Protein AF-A0A2S8PNT8-F1 (afdb_monomer_lite)

Radius of gyration: 18.26 Å; chains: 1; bounding box: 34×23×60 Å

pLDDT: mean 91.68, std 13.05, range [39.75, 98.62]

Sequence (79 aa):
RQQLELQAAKEVKSQIMDTYLKGLEKDIDVYSLSAKLYRSMPKEWQELSAKGQLKLDRGSIGIITVKVNLISGGISKMK

Secondary structure (DSSP, 8-state):
-HHHHHHHHHHHHHHHHHHHHHHHTTT--TT-HHHHHHHH-HHHHHHH-BTTB----TTTS-------------GGG--

Structure (mmCIF, N/CA/C/O backbone):
data_AF-A0A2S8PNT8-F1
#
_entry.id   AF-A0A2S8PNT8-F1
#
loop_
_atom_site.group_PDB
_atom_site.id
_atom_site.type_symbol
_atom_site.label_atom_id
_atom_site.label_alt_id
_atom_site.label_comp_id
_atom_site.label_asym_id
_atom_site.label_entity_id
_atom_site.label_seq_id
_atom_site.pdbx_PDB_ins_code
_atom_site.Cartn_x
_atom_site.Cartn_y
_atom_site.Cartn_z
_atom_site.occupancy
_atom_site.B_iso_or_equiv
_atom_site.auth_seq_id
_atom_site.auth_comp_id
_atom_site.auth_asym_id
_atom_site.auth_atom_id
_atom_site.pdbx_PDB_model_num
ATOM 1 N N . ARG A 1 1 ? 18.161 -1.216 -20.829 1.00 76.75 1 ARG A N 1
ATOM 2 C CA . ARG A 1 1 ? 17.190 -2.192 -20.273 1.00 76.75 1 ARG A CA 1
ATOM 3 C C . ARG A 1 1 ? 17.003 -2.019 -18.769 1.00 76.75 1 ARG A C 1
ATOM 5 O O . ARG A 1 1 ? 15.894 -1.691 -18.390 1.00 76.75 1 ARG A O 1
ATOM 12 N N . GLN A 1 2 ? 18.062 -2.093 -17.954 1.00 89.50 2 GLN A N 1
ATOM 13 C CA . GLN A 1 2 ? 17.968 -1.871 -16.498 1.00 89.50 2 GLN A CA 1
ATOM 14 C C . GLN A 1 2 ? 17.304 -0.536 -16.116 1.00 89.50 2 GLN A C 1
ATOM 16 O O . GLN A 1 2 ? 16.455 -0.502 -15.238 1.00 89.50 2 GLN A O 1
ATOM 21 N N . GLN A 1 3 ? 17.623 0.557 -16.821 1.00 94.12 3 GLN A N 1
ATOM 22 C CA . GLN A 1 3 ? 16.972 1.858 -16.597 1.00 94.12 3 GLN A CA 1
ATOM 23 C C . GLN A 1 3 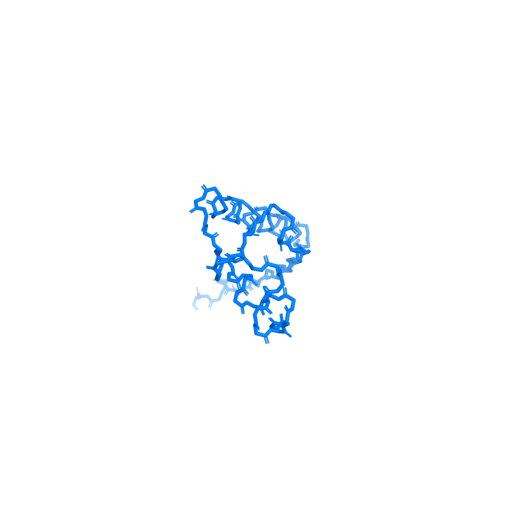? 15.460 1.826 -16.874 1.00 94.12 3 GLN A C 1
ATOM 25 O O . GLN A 1 3 ? 14.685 2.388 -16.111 1.00 94.12 3 GLN A O 1
ATOM 30 N N . LEU A 1 4 ? 15.033 1.121 -17.926 1.00 94.81 4 LEU A N 1
ATOM 31 C CA . LEU A 1 4 ? 13.617 0.970 -18.264 1.00 94.81 4 LEU A CA 1
ATOM 32 C C . LEU A 1 4 ? 12.893 0.079 -17.244 1.00 94.81 4 LEU A C 1
ATOM 34 O O . LEU A 1 4 ? 11.777 0.384 -16.847 1.00 94.81 4 LEU A O 1
ATOM 38 N N . GLU A 1 5 ? 13.545 -0.986 -16.771 1.00 96.12 5 GLU A N 1
ATOM 39 C CA . GLU A 1 5 ? 13.039 -1.839 -15.685 1.00 96.12 5 GLU A CA 1
ATOM 40 C C . GLU A 1 5 ? 12.900 -1.053 -14.373 1.00 96.12 5 GLU A C 1
ATOM 42 O O . GLU A 1 5 ? 11.892 -1.186 -13.684 1.00 96.12 5 GLU A O 1
ATOM 47 N N . LEU A 1 6 ? 13.864 -0.185 -14.053 1.00 97.38 6 LEU A N 1
ATOM 48 C CA . LEU A 1 6 ? 13.815 0.679 -12.873 1.00 97.38 6 LEU A CA 1
ATOM 49 C C . LEU A 1 6 ? 12.694 1.722 -12.969 1.00 97.38 6 LEU A C 1
ATOM 51 O O . LEU A 1 6 ? 11.955 1.921 -12.006 1.00 97.38 6 LEU A O 1
ATOM 55 N N . GLN A 1 7 ? 12.543 2.369 -14.128 1.00 97.44 7 GLN A N 1
ATOM 56 C CA . GLN A 1 7 ? 11.451 3.311 -14.383 1.00 97.44 7 GLN A CA 1
ATOM 57 C C . GLN A 1 7 ? 10.089 2.619 -14.282 1.00 97.44 7 GLN A C 1
ATOM 59 O O . GLN A 1 7 ? 9.207 3.114 -13.584 1.00 97.44 7 GLN A O 1
ATOM 64 N N . ALA A 1 8 ? 9.946 1.440 -14.891 1.00 97.44 8 ALA A N 1
ATOM 65 C CA . ALA A 1 8 ? 8.734 0.637 -14.789 1.00 97.44 8 ALA A CA 1
ATOM 66 C C . ALA A 1 8 ? 8.442 0.226 -13.337 1.00 97.44 8 ALA A C 1
ATOM 68 O O . ALA A 1 8 ? 7.307 0.333 -12.886 1.00 97.44 8 ALA A O 1
ATOM 69 N N . ALA A 1 9 ? 9.457 -0.188 -12.572 1.00 98.31 9 ALA A N 1
ATOM 70 C CA . ALA A 1 9 ? 9.288 -0.540 -11.164 1.00 98.31 9 ALA A CA 1
ATOM 71 C C . ALA A 1 9 ? 8.822 0.658 -10.320 1.00 98.31 9 ALA A C 1
ATOM 73 O O . ALA A 1 9 ? 7.953 0.503 -9.459 1.00 98.31 9 ALA A O 1
ATOM 74 N N . LYS A 1 10 ? 9.368 1.854 -10.579 1.00 98.25 10 LYS A N 1
ATOM 75 C CA . LYS A 1 10 ? 8.953 3.098 -9.916 1.00 98.25 10 LYS A CA 1
ATOM 76 C C . LYS A 1 10 ? 7.501 3.447 -10.241 1.00 98.25 10 LYS A C 1
ATOM 78 O O . LYS A 1 10 ? 6.747 3.773 -9.328 1.00 98.25 10 LYS A O 1
ATOM 83 N N . GLU A 1 11 ? 7.119 3.349 -11.509 1.00 98.44 11 GLU A N 1
ATOM 84 C CA . GLU A 1 11 ? 5.761 3.646 -11.964 1.00 98.44 11 GLU A CA 1
ATOM 85 C C . GLU A 1 11 ? 4.742 2.680 -11.349 1.00 98.44 11 GLU A C 1
ATOM 87 O O . GLU A 1 11 ? 3.782 3.107 -10.713 1.00 98.44 11 GLU A O 1
ATOM 92 N N . VAL A 1 12 ? 5.010 1.373 -11.412 1.00 98.44 12 VAL A N 1
ATOM 93 C CA . VAL A 1 12 ? 4.156 0.352 -10.787 1.00 98.44 12 VAL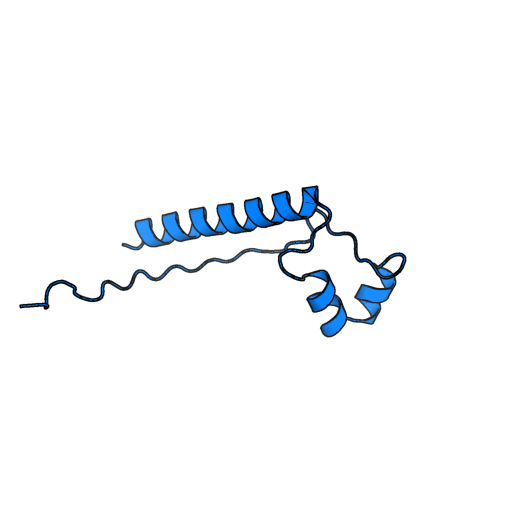 A CA 1
ATOM 94 C C . VAL A 1 12 ? 4.036 0.581 -9.279 1.00 98.44 12 VAL A C 1
ATOM 96 O O . VAL A 1 12 ? 2.941 0.494 -8.730 1.00 98.44 12 VAL A O 1
ATOM 99 N N . LYS A 1 13 ? 5.130 0.932 -8.591 1.00 98.50 13 LYS A N 1
ATOM 100 C CA . LYS A 1 13 ? 5.081 1.283 -7.164 1.00 98.50 13 LYS A CA 1
ATOM 101 C C . LYS A 1 13 ? 4.162 2.481 -6.901 1.00 98.50 13 LYS A C 1
ATOM 103 O O . LYS A 1 13 ? 3.405 2.445 -5.931 1.00 98.50 13 LYS A O 1
ATOM 108 N N . SER A 1 14 ? 4.222 3.514 -7.743 1.00 98.38 14 SER A N 1
ATOM 109 C CA . SER A 1 14 ? 3.341 4.684 -7.644 1.00 98.38 14 SER A CA 1
ATOM 110 C C . SER A 1 14 ? 1.879 4.283 -7.816 1.00 98.38 14 SER A C 1
ATOM 112 O O . SER A 1 14 ? 1.050 4.617 -6.978 1.00 98.38 14 SER A O 1
ATOM 114 N N . GLN A 1 15 ? 1.573 3.481 -8.835 1.00 98.62 15 GLN A N 1
ATOM 115 C CA . GLN A 1 15 ? 0.215 3.010 -9.114 1.00 98.62 15 GLN A CA 1
ATOM 116 C C . GLN A 1 15 ? -0.350 2.123 -7.995 1.00 98.62 15 GLN A C 1
ATOM 118 O O . GLN A 1 15 ? -1.532 2.235 -7.663 1.00 98.62 15 GLN A O 1
ATOM 123 N N . ILE A 1 16 ? 0.481 1.274 -7.375 1.00 98.50 16 ILE A N 1
ATOM 124 C CA . ILE A 1 16 ? 0.083 0.465 -6.211 1.00 98.50 16 ILE A CA 1
ATOM 125 C C . ILE A 1 16 ? -0.336 1.373 -5.049 1.00 98.50 16 ILE A C 1
ATOM 127 O O . ILE A 1 16 ? -1.378 1.122 -4.437 1.00 98.50 16 ILE A O 1
ATOM 131 N N . MET A 1 17 ? 0.455 2.413 -4.756 1.00 98.12 17 MET A N 1
ATOM 132 C CA . MET A 1 17 ? 0.165 3.380 -3.693 1.00 98.12 17 MET A CA 1
ATOM 133 C C . MET A 1 17 ? -1.072 4.227 -4.019 1.00 98.12 17 MET A C 1
ATOM 135 O O . MET A 1 17 ? -1.948 4.364 -3.175 1.00 98.12 17 MET A O 1
ATOM 139 N N . ASP A 1 18 ? -1.205 4.734 -5.242 1.00 98.50 18 ASP A N 1
ATOM 140 C CA . ASP A 1 18 ? -2.387 5.496 -5.665 1.00 98.50 18 ASP A CA 1
ATOM 141 C C . ASP A 1 18 ? -3.671 4.668 -5.559 1.00 98.50 18 ASP A C 1
ATOM 143 O O . ASP A 1 18 ? -4.699 5.153 -5.088 1.00 98.50 18 ASP A O 1
ATOM 147 N N . THR A 1 19 ? -3.615 3.397 -5.962 1.00 98.62 19 THR A N 1
ATOM 148 C CA . THR A 1 19 ? -4.746 2.466 -5.840 1.00 98.62 19 THR A CA 1
ATOM 149 C C . THR A 1 19 ? -5.112 2.236 -4.375 1.00 98.62 19 THR A C 1
ATOM 151 O O . THR A 1 19 ? -6.292 2.235 -4.030 1.00 98.62 19 THR A O 1
ATOM 154 N N . TYR A 1 20 ? -4.108 2.091 -3.504 1.00 98.56 20 TYR A N 1
ATOM 155 C CA . TYR A 1 20 ? -4.314 1.978 -2.063 1.00 98.56 20 TYR A CA 1
ATOM 156 C C . TYR A 1 20 ? -5.010 3.213 -1.484 1.00 98.56 20 TYR A C 1
ATOM 158 O O . TYR A 1 20 ? -6.016 3.082 -0.793 1.00 98.56 20 TYR A O 1
ATOM 166 N N . LEU A 1 21 ? -4.512 4.410 -1.807 1.00 98.38 21 LEU A N 1
ATOM 167 C CA . LEU A 1 21 ? -5.059 5.671 -1.306 1.00 98.38 21 LEU A CA 1
ATOM 168 C C . LEU A 1 21 ? -6.496 5.905 -1.788 1.00 98.38 21 LEU A C 1
ATOM 170 O O . LEU A 1 21 ? -7.355 6.251 -0.984 1.00 98.38 21 LEU A O 1
ATOM 174 N N . LYS A 1 22 ? -6.794 5.616 -3.060 1.00 98.56 22 LYS A N 1
ATOM 175 C CA . LYS A 1 22 ? -8.167 5.678 -3.597 1.00 98.56 22 LYS A CA 1
ATOM 176 C C . LYS A 1 22 ? -9.110 4.669 -2.943 1.00 98.56 22 LYS A C 1
ATOM 178 O O . LYS A 1 22 ? -10.305 4.928 -2.827 1.00 98.56 22 LYS A O 1
ATOM 183 N N . GLY A 1 23 ? -8.596 3.503 -2.551 1.00 98.00 23 GLY A N 1
ATOM 184 C CA . GLY A 1 23 ? -9.338 2.536 -1.745 1.00 98.00 23 GLY A CA 1
ATOM 185 C C . GLY A 1 23 ? -9.650 3.088 -0.358 1.00 98.00 23 GLY A C 1
ATOM 186 O O . GLY A 1 23 ? -10.800 3.071 0.071 1.00 98.00 23 GLY A O 1
ATOM 187 N N . LEU A 1 24 ? -8.636 3.653 0.295 1.00 97.38 24 LEU A N 1
ATOM 188 C CA . LEU A 1 24 ? -8.739 4.243 1.625 1.00 97.38 24 LEU A CA 1
ATOM 189 C C . LEU A 1 24 ? -9.747 5.403 1.684 1.00 97.38 24 LEU A C 1
ATOM 191 O O . LEU A 1 24 ? -10.535 5.467 2.621 1.00 97.38 24 LEU A O 1
ATOM 195 N N . GLU A 1 25 ? -9.792 6.266 0.664 1.00 98.06 25 GLU A N 1
ATOM 196 C CA . GLU A 1 25 ? -10.807 7.331 0.523 1.00 98.06 25 GLU A CA 1
ATOM 197 C C . GLU A 1 25 ? -12.251 6.804 0.550 1.00 98.06 25 GLU A C 1
ATOM 199 O O . GLU A 1 25 ? -13.177 7.537 0.893 1.00 98.06 25 GLU A O 1
ATOM 204 N N . LYS A 1 26 ? -12.449 5.532 0.191 1.00 97.31 26 LYS A N 1
ATOM 205 C CA . LYS A 1 26 ? -13.750 4.857 0.153 1.00 97.31 26 LYS A CA 1
ATOM 206 C C . LYS A 1 26 ? -13.953 3.872 1.308 1.00 97.31 26 LYS A C 1
ATOM 208 O O . LYS A 1 26 ? -14.913 3.110 1.264 1.00 97.31 26 LYS A O 1
ATOM 213 N N . ASP A 1 27 ? -13.063 3.873 2.303 1.00 95.19 27 ASP A N 1
ATOM 214 C CA . ASP A 1 27 ? -13.018 2.893 3.400 1.00 95.19 27 ASP A CA 1
ATOM 215 C C . ASP A 1 27 ? -12.881 1.433 2.903 1.00 95.19 27 ASP A C 1
ATOM 217 O O . ASP A 1 27 ? -13.481 0.503 3.439 1.00 95.19 27 ASP A O 1
ATOM 221 N N . ILE A 1 28 ? -12.095 1.220 1.835 1.00 96.19 28 ILE A N 1
ATOM 222 C CA . ILE A 1 28 ? -11.877 -0.090 1.198 1.00 96.19 28 ILE A CA 1
ATOM 223 C C . ILE A 1 28 ? -10.443 -0.586 1.428 1.00 96.19 28 ILE A C 1
ATOM 225 O O . ILE A 1 28 ? -9.470 0.016 0.971 1.00 96.19 28 ILE A O 1
ATOM 229 N N . ASP A 1 29 ? -10.313 -1.773 2.025 1.00 96.19 29 ASP A N 1
ATOM 230 C CA . ASP A 1 29 ? -9.054 -2.523 2.132 1.00 96.19 29 ASP A CA 1
ATOM 231 C C . ASP A 1 29 ? -8.744 -3.304 0.838 1.00 96.19 29 ASP A C 1
ATOM 233 O O . ASP A 1 29 ? -8.902 -4.526 0.753 1.00 96.19 29 ASP A O 1
ATOM 237 N N . VAL A 1 30 ? -8.299 -2.582 -0.197 1.00 97.38 30 VAL A N 1
ATOM 238 C CA . VAL A 1 30 ? -8.086 -3.117 -1.560 1.00 97.38 30 VAL A CA 1
ATOM 239 C C . VAL A 1 30 ? -7.102 -4.293 -1.599 1.00 97.38 30 VAL A C 1
ATOM 241 O O . VAL A 1 30 ? -7.238 -5.191 -2.428 1.00 97.38 30 VAL A O 1
ATOM 244 N N . TYR A 1 31 ? -6.120 -4.321 -0.694 1.00 97.25 31 TYR A N 1
ATOM 245 C CA . TYR A 1 31 ? -5.096 -5.372 -0.643 1.00 97.25 31 TYR A CA 1
ATOM 246 C C . TYR A 1 31 ? -5.307 -6.394 0.481 1.00 97.25 31 TYR A C 1
ATOM 248 O O . TYR A 1 31 ? -4.421 -7.233 0.721 1.00 97.25 31 TYR A O 1
ATOM 256 N N . SER A 1 32 ? -6.467 -6.344 1.143 1.00 96.75 32 SER A N 1
ATOM 257 C CA . SER A 1 32 ? -6.862 -7.235 2.237 1.00 96.75 32 SER A CA 1
ATOM 258 C C . SER A 1 32 ? -5.819 -7.306 3.363 1.00 96.75 32 SER A C 1
ATOM 260 O O . SER A 1 32 ? -5.510 -8.393 3.865 1.00 96.75 32 SER A O 1
ATOM 262 N N . LEU A 1 33 ? -5.222 -6.166 3.722 1.00 97.12 33 LEU A N 1
ATOM 263 C CA . LEU A 1 33 ? -4.235 -6.032 4.795 1.00 97.12 33 LEU A CA 1
ATOM 264 C C . LEU A 1 33 ? -4.810 -6.465 6.148 1.00 97.12 33 LEU A C 1
ATOM 266 O O . LEU A 1 33 ? -4.154 -7.208 6.875 1.00 97.12 33 LEU A O 1
ATOM 270 N N . SER A 1 34 ? -6.059 -6.099 6.439 1.00 96.12 34 SER A N 1
ATOM 271 C CA . SER A 1 34 ? -6.774 -6.507 7.650 1.00 96.12 34 SER A CA 1
ATOM 272 C C . SER A 1 34 ? -6.904 -8.028 7.734 1.00 96.12 34 SER A C 1
ATOM 274 O O . SER A 1 34 ? -6.511 -8.640 8.726 1.00 96.12 34 SER A O 1
ATOM 276 N N . ALA A 1 35 ? -7.358 -8.673 6.655 1.00 96.62 35 ALA A N 1
ATOM 277 C CA . ALA A 1 35 ? -7.510 -10.128 6.619 1.00 96.62 35 ALA A CA 1
ATOM 27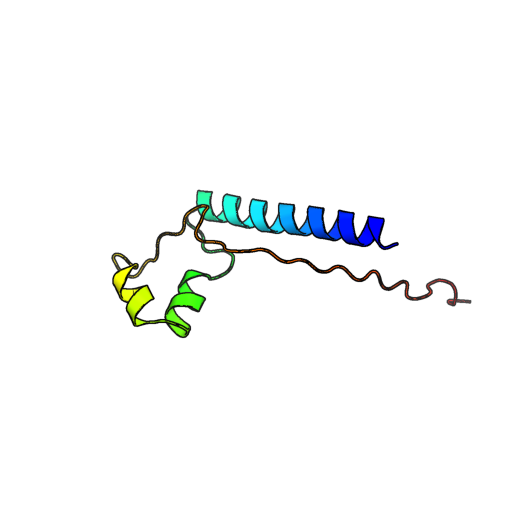8 C C . ALA A 1 35 ? -6.162 -10.867 6.700 1.00 96.62 35 ALA A C 1
ATOM 280 O O . ALA A 1 35 ? -6.084 -11.965 7.251 1.00 96.62 35 ALA A O 1
ATOM 281 N N . LYS A 1 36 ? -5.091 -10.288 6.141 1.00 96.88 36 LYS A N 1
ATOM 282 C CA . LYS A 1 36 ? -3.731 -10.822 6.291 1.00 96.88 36 LYS A CA 1
ATOM 283 C C . LYS A 1 36 ? -3.279 -10.751 7.746 1.00 96.88 36 LYS A C 1
ATOM 285 O O . LYS A 1 36 ? -2.842 -11.778 8.256 1.00 96.88 36 LYS A O 1
ATOM 290 N N . LEU A 1 37 ? -3.457 -9.601 8.402 1.00 97.00 37 LEU A N 1
ATOM 291 C CA . LEU A 1 37 ? -3.120 -9.416 9.812 1.00 97.00 37 LEU A CA 1
ATOM 292 C C . LEU A 1 37 ? -3.900 -10.391 10.702 1.00 97.00 37 LEU A C 1
ATOM 294 O O . LEU A 1 37 ? -3.286 -11.079 11.506 1.00 97.00 37 LEU A O 1
ATOM 298 N N . TYR A 1 38 ? -5.211 -10.536 10.488 1.00 96.75 38 TYR A N 1
ATOM 299 C CA . TYR A 1 38 ? -6.045 -11.496 11.219 1.00 96.75 38 TYR A CA 1
ATOM 300 C C . TYR A 1 38 ? -5.507 -12.932 11.136 1.00 96.75 38 TYR A C 1
ATOM 302 O O . TYR A 1 38 ? -5.455 -13.637 12.140 1.00 96.75 38 TYR A O 1
ATOM 310 N N . ARG A 1 39 ? -5.066 -13.370 9.947 1.00 97.38 39 ARG A N 1
ATOM 311 C CA . ARG A 1 39 ? -4.523 -14.725 9.750 1.00 97.38 39 ARG A CA 1
ATOM 312 C C . ARG A 1 39 ? -3.137 -14.919 10.357 1.00 97.38 39 ARG A C 1
ATOM 314 O O . ARG A 1 39 ? -2.841 -16.016 10.816 1.00 97.38 39 ARG A O 1
ATOM 321 N N . SER A 1 40 ? -2.277 -13.902 10.313 1.00 97.75 40 SER A N 1
ATOM 322 C CA . SER A 1 40 ? -0.903 -14.014 10.819 1.00 97.75 40 SER A CA 1
ATOM 323 C C . SER A 1 40 ? -0.786 -13.762 12.320 1.00 97.75 40 SER A C 1
ATOM 325 O O . SER A 1 40 ? 0.045 -14.375 12.978 1.00 97.75 40 SER A O 1
ATOM 327 N N . MET A 1 41 ? -1.575 -12.821 12.836 1.00 97.75 41 MET A N 1
ATOM 328 C CA . MET A 1 41 ? -1.441 -12.199 14.156 1.00 97.75 41 MET A CA 1
ATOM 329 C C . MET A 1 41 ? -2.847 -11.851 14.686 1.00 97.75 41 MET A C 1
ATOM 331 O O . MET A 1 41 ? -3.251 -10.686 14.708 1.00 97.75 41 MET A O 1
ATOM 335 N N . PRO A 1 42 ? -3.659 -12.871 15.037 1.00 96.38 42 PRO A N 1
ATOM 336 C CA . PRO A 1 42 ? -5.066 -12.680 15.387 1.00 96.38 42 PRO A CA 1
ATOM 337 C C . PRO A 1 42 ? -5.267 -11.870 16.671 1.00 96.38 42 PRO A C 1
ATOM 339 O O . PRO A 1 42 ? -6.276 -11.179 16.789 1.00 96.38 42 PRO A O 1
ATOM 342 N N . LYS A 1 43 ? -4.323 -11.935 17.622 1.00 96.88 43 LYS A N 1
ATOM 343 C CA . LYS A 1 43 ? -4.395 -11.173 18.878 1.00 96.88 43 LYS A CA 1
ATOM 344 C C . LYS A 1 43 ? -4.209 -9.683 18.612 1.00 96.88 43 LYS A C 1
ATOM 346 O O . LYS A 1 43 ? -5.055 -8.885 18.990 1.00 96.88 43 LYS A O 1
ATOM 351 N N . GLU A 1 44 ? -3.167 -9.338 17.869 1.00 96.69 44 GLU A N 1
ATOM 352 C CA . GLU A 1 44 ? -2.851 -7.974 17.457 1.00 96.69 44 GLU A CA 1
ATOM 353 C C . GLU A 1 44 ? -3.974 -7.401 16.587 1.00 96.69 44 GLU A C 1
ATOM 355 O O . GLU A 1 44 ? -4.374 -6.252 16.752 1.00 96.69 44 GLU A O 1
ATOM 360 N N . TRP A 1 45 ? -4.543 -8.214 15.688 1.00 97.56 45 TRP A N 1
ATOM 361 C CA . TRP A 1 45 ? -5.726 -7.813 14.932 1.00 97.56 45 TRP A CA 1
ATOM 362 C C . TRP A 1 45 ? -6.902 -7.490 15.856 1.00 97.56 45 TRP A C 1
ATOM 364 O O . TRP A 1 45 ? -7.536 -6.455 15.681 1.00 97.56 45 TRP A O 1
ATOM 374 N N . GLN A 1 46 ? -7.186 -8.345 16.844 1.00 95.88 46 GLN A N 1
ATOM 375 C CA . GLN A 1 46 ? -8.287 -8.140 17.784 1.00 95.88 46 GLN A CA 1
ATOM 376 C C . GLN A 1 46 ? -8.092 -6.870 18.623 1.00 95.88 46 GLN A C 1
ATOM 378 O O . GLN A 1 46 ? -9.056 -6.132 18.809 1.00 95.88 46 GLN A O 1
ATOM 383 N N . GLU A 1 47 ? -6.865 -6.596 19.070 1.00 96.00 47 GLU A N 1
ATOM 384 C CA . GLU A 1 47 ? -6.500 -5.395 19.833 1.00 96.00 47 GLU A CA 1
ATOM 385 C C . GLU A 1 47 ? -6.626 -4.103 19.013 1.00 96.00 47 GLU A C 1
ATOM 387 O O . GLU A 1 47 ? -7.073 -3.082 19.531 1.00 96.00 47 GLU A O 1
ATOM 392 N N . LEU A 1 48 ? -6.253 -4.142 17.730 1.00 94.88 48 LEU A N 1
ATOM 393 C CA . LEU A 1 48 ? -6.294 -2.979 16.838 1.00 94.88 48 LEU A CA 1
ATOM 394 C C . LEU A 1 48 ? -7.666 -2.774 16.178 1.00 94.88 48 LEU A C 1
ATOM 396 O O . LEU A 1 48 ? -8.001 -1.664 15.758 1.00 94.88 48 LEU A O 1
ATOM 400 N N . SER A 1 49 ? -8.458 -3.837 16.045 1.00 94.94 49 SER A N 1
ATOM 401 C CA . SER A 1 49 ? -9.785 -3.775 15.441 1.00 94.94 49 SER A CA 1
ATOM 402 C C . SER A 1 49 ? -10.797 -3.141 16.395 1.00 94.94 49 SER A C 1
ATOM 404 O O . SER A 1 49 ? -10.866 -3.461 17.580 1.00 94.94 49 SER A O 1
ATOM 406 N N . ALA A 1 50 ? -11.660 -2.282 15.860 1.00 92.38 50 ALA A N 1
ATOM 407 C CA . ALA A 1 50 ? -12.800 -1.739 16.583 1.00 92.38 50 ALA A CA 1
ATOM 408 C C . ALA A 1 50 ? -14.083 -2.218 15.905 1.00 92.38 50 ALA A C 1
ATOM 410 O O . ALA A 1 50 ? -14.277 -2.013 14.709 1.00 92.38 50 ALA A O 1
ATOM 411 N N . LYS A 1 51 ? -14.976 -2.859 16.671 1.00 88.69 51 LYS A N 1
ATOM 412 C CA . LYS A 1 51 ? -16.261 -3.386 16.167 1.00 88.69 51 LYS A CA 1
ATOM 413 C C . LYS A 1 51 ? -16.105 -4.346 14.973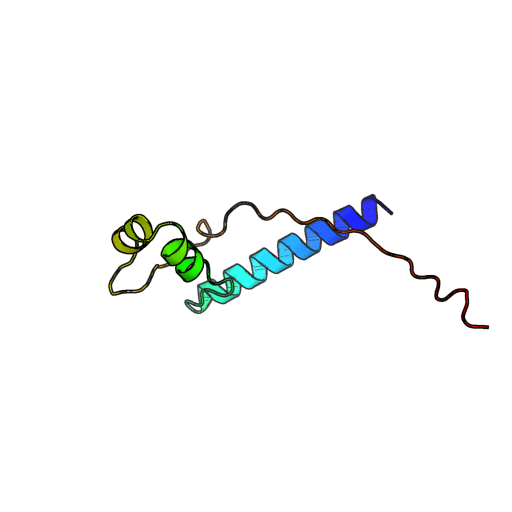 1.00 88.69 51 LYS A C 1
ATOM 415 O O . LYS A 1 51 ? -16.930 -4.351 14.067 1.00 88.69 51 LYS A O 1
ATOM 420 N N . GLY A 1 52 ? -15.041 -5.152 14.972 1.00 87.19 52 GLY A N 1
ATOM 421 C CA . GLY A 1 52 ? -14.767 -6.126 13.910 1.00 87.19 52 GLY A CA 1
ATOM 422 C C . GLY A 1 52 ? -14.177 -5.530 12.628 1.00 87.19 52 GLY A C 1
ATOM 423 O O . GLY A 1 52 ? -14.032 -6.251 11.644 1.00 87.19 52 GLY A O 1
ATOM 424 N N . GLN A 1 53 ? -13.812 -4.245 12.629 1.00 89.94 53 GLN A N 1
ATOM 425 C CA . GLN A 1 53 ? -13.154 -3.584 11.507 1.00 89.94 53 GLN A CA 1
ATOM 426 C C . GLN A 1 53 ? -11.795 -3.034 11.946 1.00 89.94 53 GLN A C 1
ATOM 428 O O . GLN A 1 53 ? -11.676 -2.341 12.957 1.00 89.94 53 GLN A O 1
ATOM 433 N N . LEU A 1 54 ? -10.762 -3.330 11.161 1.00 94.62 54 LEU A N 1
ATOM 434 C CA . LEU A 1 54 ? -9.465 -2.675 11.281 1.00 94.62 54 LEU A CA 1
ATOM 435 C C . LEU A 1 54 ? -9.479 -1.437 10.386 1.00 94.62 54 LEU A C 1
ATOM 437 O O . LEU A 1 54 ? -9.566 -1.568 9.164 1.00 94.62 54 LEU A O 1
ATOM 441 N N . LYS A 1 55 ? -9.410 -0.246 10.985 1.00 94.06 55 LYS A N 1
ATOM 442 C CA . LYS A 1 55 ? -9.270 0.994 10.219 1.00 94.06 55 LYS A CA 1
ATOM 443 C C . LYS A 1 55 ? -7.850 1.096 9.689 1.00 94.06 55 LYS A C 1
ATOM 445 O O . LYS A 1 55 ? -6.902 1.110 10.468 1.00 94.06 55 LYS A O 1
ATOM 450 N N . LEU A 1 56 ? -7.731 1.164 8.371 1.00 96.56 56 LEU A N 1
ATOM 451 C CA . LEU A 1 56 ? -6.462 1.417 7.710 1.00 96.56 56 LEU A CA 1
ATOM 452 C C . LEU A 1 56 ? -6.234 2.921 7.580 1.00 96.56 56 LEU A C 1
ATOM 454 O O . LEU A 1 56 ? -7.166 3.720 7.594 1.00 96.56 56 LEU A O 1
ATOM 458 N N . ASP A 1 57 ? -4.975 3.291 7.426 1.00 96.44 57 ASP A N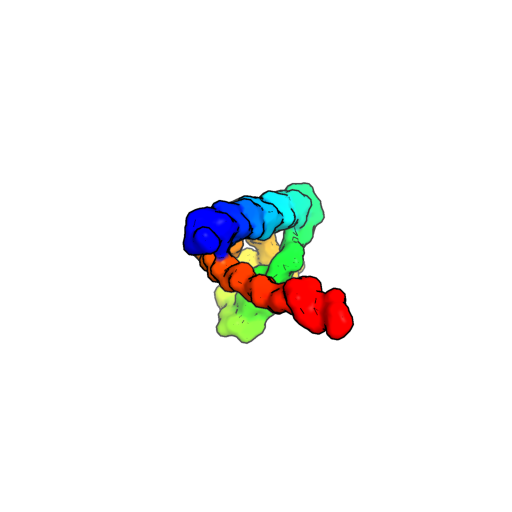 1
ATOM 459 C CA . ASP A 1 57 ? -4.529 4.644 7.133 1.00 96.44 57 ASP A CA 1
ATOM 460 C C . ASP A 1 57 ? -3.392 4.616 6.104 1.00 96.44 57 ASP A C 1
ATOM 462 O O . ASP A 1 57 ? -2.951 3.560 5.646 1.00 96.44 57 ASP A O 1
ATOM 466 N N . ARG A 1 58 ? -2.865 5.783 5.734 1.00 96.25 58 ARG A N 1
ATOM 467 C CA . ARG A 1 58 ? -1.759 5.873 4.772 1.00 96.25 58 ARG A CA 1
ATOM 468 C C . ARG A 1 58 ? -0.517 5.063 5.182 1.00 96.25 58 ARG A C 1
ATOM 470 O O . ARG A 1 58 ? 0.210 4.617 4.298 1.00 96.25 58 ARG A O 1
ATOM 477 N N . GLY A 1 59 ? -0.265 4.894 6.480 1.00 96.12 59 GLY A N 1
ATOM 478 C CA . GLY A 1 59 ? 0.892 4.175 7.020 1.00 96.12 59 GLY A CA 1
ATOM 479 C C . GLY A 1 59 ? 0.682 2.667 7.166 1.00 96.12 59 GLY A C 1
ATOM 480 O O . GLY A 1 59 ? 1.649 1.939 7.372 1.00 96.12 59 GLY A O 1
ATOM 481 N N . SER A 1 60 ? -0.552 2.183 7.027 1.00 96.44 60 SER A N 1
ATOM 482 C CA . SER A 1 60 ? -0.874 0.764 7.209 1.00 96.44 60 SER A CA 1
ATOM 483 C C . SER A 1 60 ? -0.326 -0.124 6.084 1.00 96.44 60 SER A C 1
ATOM 485 O O . SER A 1 60 ? -0.084 -1.313 6.298 1.00 96.44 60 SER A O 1
ATOM 487 N N . ILE A 1 61 ? -0.084 0.433 4.888 1.00 96.31 61 ILE A N 1
ATOM 488 C CA . ILE A 1 61 ? 0.683 -0.253 3.844 1.00 96.31 61 ILE A CA 1
ATOM 489 C C . ILE A 1 61 ? 2.183 -0.049 4.086 1.00 96.31 61 ILE A C 1
ATOM 491 O O . ILE A 1 61 ? 2.689 1.071 4.113 1.00 96.31 61 ILE A O 1
ATOM 495 N N . GLY A 1 62 ? 2.899 -1.158 4.273 1.00 93.62 62 GLY A N 1
ATOM 496 C CA . GLY A 1 62 ? 4.333 -1.145 4.548 1.00 93.62 62 GLY A CA 1
ATOM 497 C C . GLY A 1 62 ? 5.205 -0.890 3.313 1.00 93.62 62 GLY A C 1
ATOM 498 O O . GLY A 1 62 ? 4.830 -0.227 2.345 1.00 93.62 62 GLY A O 1
ATOM 499 N N . ILE A 1 63 ? 6.415 -1.452 3.333 1.00 95.88 63 ILE A N 1
ATOM 500 C CA . ILE A 1 63 ? 7.390 -1.303 2.248 1.00 95.88 63 ILE A CA 1
ATOM 501 C C . ILE A 1 63 ? 6.877 -1.983 0.968 1.00 95.88 63 ILE A C 1
ATOM 503 O O . ILE A 1 63 ? 6.687 -3.197 0.924 1.00 95.88 63 ILE A O 1
ATOM 507 N N . ILE A 1 64 ? 6.725 -1.199 -0.102 1.00 96.88 64 ILE A N 1
ATOM 508 C CA . ILE A 1 64 ? 6.419 -1.700 -1.448 1.00 96.88 64 ILE A CA 1
ATOM 509 C C . ILE A 1 64 ? 7.732 -1.886 -2.219 1.00 96.88 64 ILE A C 1
ATOM 511 O O . ILE A 1 64 ? 8.392 -0.903 -2.591 1.00 96.88 64 ILE A O 1
ATOM 515 N N . THR A 1 65 ? 8.077 -3.148 -2.478 1.00 97.31 65 THR A N 1
ATOM 516 C CA . THR A 1 65 ? 9.235 -3.564 -3.281 1.00 97.31 65 THR A CA 1
ATOM 517 C C . THR A 1 65 ? 8.748 -4.133 -4.604 1.00 97.31 65 THR A C 1
ATOM 519 O O . THR A 1 65 ? 8.052 -5.143 -4.630 1.00 97.31 65 THR A O 1
ATOM 522 N N . VAL A 1 66 ? 9.126 -3.494 -5.711 1.00 97.56 66 VAL A N 1
ATOM 523 C CA . VAL A 1 66 ? 8.747 -3.920 -7.063 1.00 97.56 66 VAL A CA 1
ATOM 524 C C . VAL A 1 66 ? 10.002 -4.306 -7.832 1.00 97.56 66 VAL A C 1
ATOM 526 O O . VAL A 1 66 ? 10.960 -3.537 -7.883 1.00 97.56 66 VAL A O 1
ATOM 529 N N . LYS A 1 67 ? 9.986 -5.485 -8.455 1.00 97.06 67 LYS A N 1
ATOM 530 C CA . LYS A 1 67 ? 11.031 -5.944 -9.374 1.00 97.06 67 LYS A CA 1
ATOM 531 C C . LYS A 1 67 ? 10.408 -6.182 -10.742 1.00 97.06 67 LYS A C 1
ATOM 533 O O . LYS A 1 67 ? 9.522 -7.020 -10.874 1.00 97.06 67 LYS A O 1
ATOM 538 N N . VAL A 1 68 ? 10.894 -5.471 -11.752 1.00 95.44 68 VAL A N 1
ATOM 539 C CA . VAL A 1 68 ? 10.481 -5.658 -13.147 1.00 95.44 68 VAL A CA 1
ATOM 540 C C . VAL A 1 68 ? 11.597 -6.376 -13.889 1.00 95.44 68 VAL A C 1
ATOM 542 O O . VAL A 1 68 ? 12.752 -5.972 -13.810 1.00 95.44 68 VAL A O 1
ATOM 545 N N . ASN A 1 69 ? 11.246 -7.436 -14.616 1.00 93.75 69 ASN A N 1
ATOM 546 C CA . ASN A 1 69 ? 12.140 -8.095 -15.563 1.00 93.75 69 ASN A CA 1
ATOM 547 C C . ASN A 1 69 ? 11.472 -8.017 -16.936 1.00 93.75 69 ASN A C 1
ATOM 549 O O . ASN A 1 69 ? 10.421 -8.622 -17.142 1.00 93.75 69 ASN A O 1
ATOM 553 N N . LEU A 1 70 ? 12.047 -7.267 -17.874 1.00 88.94 70 LEU A N 1
ATOM 554 C CA . LEU A 1 70 ? 11.491 -7.174 -19.223 1.00 88.94 70 LEU A CA 1
ATOM 555 C C . LEU A 1 70 ? 11.872 -8.419 -20.006 1.00 88.94 70 LEU A C 1
ATOM 557 O O . LEU A 1 70 ? 13.050 -8.624 -20.255 1.00 88.94 70 LEU A O 1
ATOM 561 N N . ILE A 1 71 ? 10.922 -9.244 -20.427 1.00 86.06 71 ILE A N 1
ATOM 562 C CA . ILE A 1 71 ? 11.219 -10.408 -21.269 1.00 86.06 71 ILE A CA 1
ATOM 563 C C . ILE A 1 71 ? 10.936 -10.021 -22.720 1.00 86.06 71 ILE A C 1
ATOM 565 O O . ILE A 1 71 ? 9.786 -9.832 -23.101 1.00 86.06 71 ILE A O 1
ATOM 569 N N . SER A 1 72 ? 11.977 -9.896 -23.545 1.00 73.94 72 SER A N 1
ATOM 570 C CA . SER A 1 72 ? 11.805 -9.748 -24.992 1.00 73.94 72 SER A CA 1
ATOM 571 C C . SER A 1 72 ? 11.637 -11.135 -25.619 1.00 73.94 72 SER A C 1
ATOM 573 O O . SER A 1 72 ? 12.610 -11.746 -26.062 1.00 73.94 72 SER A O 1
ATOM 575 N N . GLY A 1 73 ? 10.413 -11.663 -25.623 1.00 58.38 73 GLY A N 1
ATOM 576 C CA . GLY A 1 73 ? 10.071 -12.804 -26.469 1.00 58.38 73 GLY A CA 1
ATOM 577 C C . GLY A 1 73 ? 10.161 -12.354 -27.923 1.00 58.38 73 GLY A C 1
ATOM 578 O O . GLY A 1 73 ? 9.464 -11.424 -28.320 1.00 58.38 73 GLY A O 1
ATOM 579 N N . GLY A 1 74 ? 11.079 -12.933 -28.694 1.00 57.00 74 GLY A N 1
ATOM 580 C CA . GLY A 1 74 ? 11.330 -12.547 -30.077 1.00 57.00 74 GLY A CA 1
ATOM 581 C C . GLY A 1 74 ? 10.091 -12.677 -30.964 1.00 57.00 74 GLY A C 1
ATOM 582 O O . GLY A 1 74 ? 9.927 -13.681 -31.641 1.00 57.00 74 GLY A O 1
ATOM 583 N N . ILE A 1 75 ? 9.304 -11.607 -31.088 1.00 56.06 75 ILE A N 1
ATOM 584 C CA . ILE A 1 75 ? 8.370 -11.413 -32.213 1.00 56.06 75 ILE A CA 1
ATOM 585 C C . ILE A 1 75 ? 9.152 -11.348 -33.554 1.00 56.06 75 ILE A C 1
ATOM 587 O O . ILE A 1 75 ? 8.581 -11.440 -34.631 1.00 56.06 75 ILE A O 1
ATOM 591 N N . SER A 1 76 ? 10.491 -11.323 -33.504 1.00 57.09 76 SER A N 1
ATOM 592 C CA . SER A 1 76 ? 11.411 -11.435 -34.648 1.00 57.09 76 SER A CA 1
ATOM 593 C C . SER A 1 76 ? 11.504 -12.842 -35.292 1.00 57.09 76 SER A C 1
ATOM 595 O O . SER A 1 76 ? 12.258 -13.034 -36.243 1.00 57.09 76 SER A O 1
ATOM 597 N N . LYS A 1 77 ? 10.765 -13.856 -34.813 1.00 48.31 77 LYS A N 1
ATOM 598 C CA . LYS A 1 77 ? 10.747 -15.216 -35.406 1.00 48.31 77 LYS A CA 1
ATOM 599 C C . LYS A 1 77 ? 9.341 -15.701 -35.792 1.00 48.31 77 LYS A C 1
ATOM 601 O O . LYS A 1 77 ? 9.083 -16.896 -35.766 1.00 48.31 77 LYS A O 1
ATOM 606 N N . MET A 1 78 ? 8.440 -14.796 -36.171 1.00 50.47 78 MET A N 1
ATOM 607 C CA . MET A 1 78 ? 7.276 -15.161 -36.987 1.00 50.47 78 MET A CA 1
ATOM 608 C C . MET A 1 78 ? 7.584 -14.811 -38.449 1.00 50.47 78 MET A C 1
ATOM 610 O O . MET A 1 78 ? 7.323 -13.698 -38.901 1.00 50.47 78 MET A O 1
ATOM 614 N N . LYS A 1 79 ? 8.229 -15.746 -39.151 1.00 39.75 79 LYS A N 1
ATOM 615 C CA . LYS A 1 79 ? 8.309 -15.834 -40.613 1.00 39.75 79 LYS A CA 1
ATOM 616 C C . LYS A 1 79 ? 8.105 -17.286 -41.001 1.00 39.75 79 LYS A C 1
ATOM 618 O O . LYS A 1 79 ? 8.669 -18.137 -40.278 1.00 39.75 79 LYS A O 1
#

Foldseek 3Di:
DVVVQVVVQVVV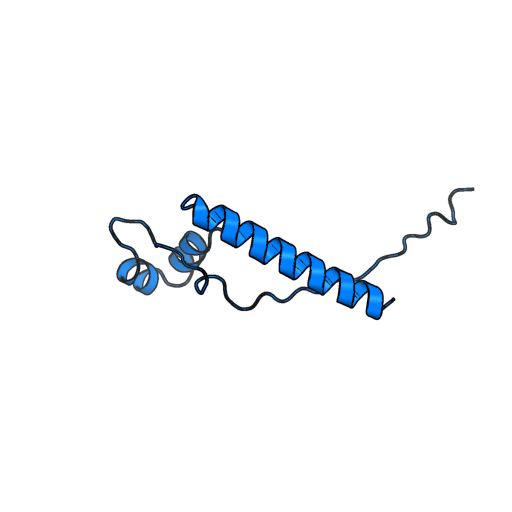LVVVLVVCVVCLVVQHPPVPLLVVCCVPPVPVSVVQDDPNDRRDDSPSDDDDGGGGDDDCPPPVPPD